Protein AF-A0A1G1TF49-F1 (afdb_monomer_lite)

pLDDT: mean 80.81, std 11.47, range [41.56, 94.12]

Structure (mmCIF, N/CA/C/O backbone):
dat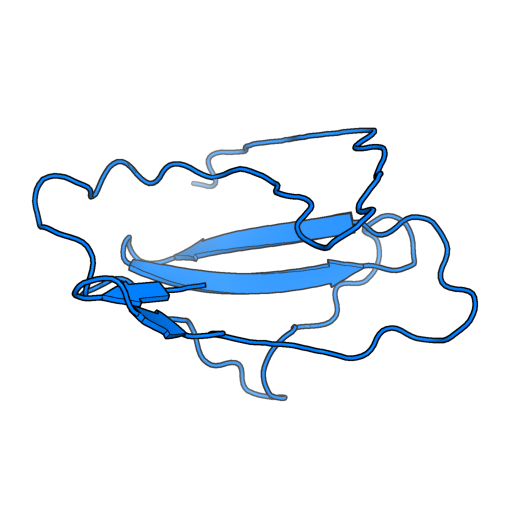a_AF-A0A1G1TF49-F1
#
_entry.id   AF-A0A1G1TF49-F1
#
loop_
_atom_site.group_PDB
_atom_site.id
_atom_site.type_symbol
_atom_site.label_atom_id
_atom_site.label_alt_id
_atom_site.label_comp_id
_atom_site.label_asym_id
_atom_site.label_entity_id
_atom_site.label_seq_id
_atom_site.pdbx_PDB_ins_code
_atom_site.Cartn_x
_atom_site.Cartn_y
_atom_site.Cartn_z
_atom_site.occupancy
_atom_site.B_iso_or_equiv
_atom_site.auth_seq_id
_atom_site.auth_comp_id
_atom_site.auth_asym_id
_atom_site.auth_atom_id
_atom_site.pdbx_PDB_model_num
ATOM 1 N N . MET A 1 1 ? -9.132 -1.138 0.135 1.00 66.38 1 MET A N 1
ATOM 2 C CA . MET A 1 1 ? -10.566 -1.500 0.119 1.00 66.38 1 MET A CA 1
ATOM 3 C C . MET A 1 1 ? -11.221 -1.039 1.412 1.00 66.38 1 MET A C 1
ATOM 5 O O . MET A 1 1 ? -10.603 -1.161 2.464 1.00 66.38 1 MET A O 1
ATOM 9 N N . ARG A 1 2 ? -12.440 -0.506 1.345 1.00 72.69 2 ARG A N 1
ATOM 10 C CA . ARG A 1 2 ? -13.310 -0.232 2.497 1.00 72.69 2 ARG A CA 1
ATOM 11 C C . ARG A 1 2 ? -14.456 -1.236 2.470 1.00 72.69 2 ARG A C 1
ATOM 13 O O . ARG A 1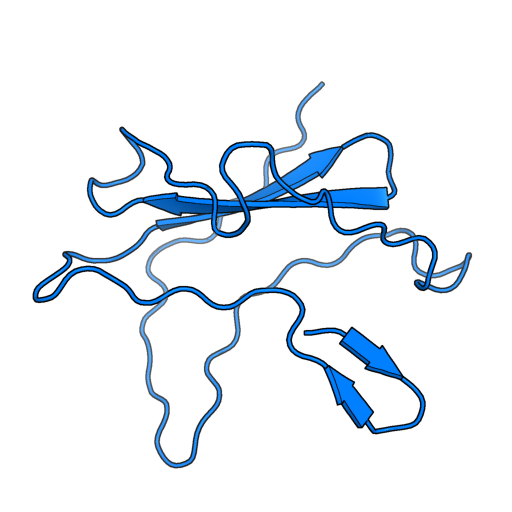 2 ? -15.042 -1.439 1.418 1.00 72.69 2 ARG A O 1
ATOM 20 N N . ARG A 1 3 ? -14.790 -1.845 3.610 1.00 70.69 3 ARG A N 1
ATOM 21 C CA . ARG A 1 3 ? -15.986 -2.689 3.753 1.00 70.69 3 ARG A CA 1
ATOM 22 C C . ARG A 1 3 ? -17.046 -1.945 4.557 1.00 70.69 3 ARG A C 1
ATOM 24 O O . ARG A 1 3 ? -16.770 -1.504 5.667 1.00 70.69 3 ARG A O 1
ATOM 31 N N . THR A 1 4 ? -18.253 -1.788 4.026 1.00 70.88 4 THR A N 1
ATOM 32 C CA . THR A 1 4 ? -19.388 -1.173 4.738 1.00 70.88 4 THR A CA 1
ATOM 33 C C . THR A 1 4 ? -20.652 -1.974 4.454 1.00 70.88 4 THR A C 1
ATOM 35 O O . THR A 1 4 ? -21.046 -2.113 3.305 1.00 70.88 4 THR A O 1
ATOM 38 N N . LYS A 1 5 ? -21.290 -2.532 5.494 1.00 72.69 5 LYS A N 1
ATOM 39 C CA . LYS A 1 5 ? -22.532 -3.331 5.373 1.00 72.69 5 LYS A CA 1
ATOM 40 C C . LYS A 1 5 ? -22.468 -4.438 4.296 1.00 72.69 5 LYS A C 1
ATOM 42 O O . LYS A 1 5 ? -23.441 -4.683 3.595 1.00 72.69 5 LYS A O 1
ATOM 47 N N . GLY A 1 6 ? -21.312 -5.092 4.160 1.00 72.00 6 GLY A N 1
ATOM 48 C CA . GLY A 1 6 ? -21.085 -6.150 3.166 1.00 72.00 6 GLY A CA 1
ATOM 49 C C . GLY A 1 6 ? -20.727 -5.660 1.757 1.00 72.00 6 GLY A C 1
ATOM 50 O O . GLY A 1 6 ? -20.436 -6.492 0.906 1.00 72.00 6 GLY A O 1
ATOM 51 N N . GLN A 1 7 ? -20.698 -4.347 1.512 1.00 71.75 7 GLN A N 1
ATOM 52 C CA . GLN A 1 7 ? -20.199 -3.763 0.265 1.00 71.75 7 GLN A CA 1
ATOM 53 C C . GLN A 1 7 ? -18.705 -3.455 0.369 1.00 71.75 7 GLN A C 1
ATOM 55 O O . GLN A 1 7 ? -18.237 -2.996 1.415 1.00 71.75 7 GLN A O 1
ATOM 60 N N . GLU A 1 8 ? -17.971 -3.726 -0.709 1.00 78.06 8 GLU A N 1
ATOM 61 C CA . GLU A 1 8 ? -16.552 -3.411 -0.861 1.00 78.06 8 GLU A CA 1
ATOM 62 C C . GLU A 1 8 ? -16.377 -2.215 -1.793 1.00 78.06 8 GLU A C 1
ATOM 64 O O . GLU A 1 8 ? -16.765 -2.276 -2.955 1.00 78.06 8 GLU A O 1
ATOM 69 N N . ASP A 1 9 ? -15.738 -1.159 -1.294 1.00 79.69 9 ASP A N 1
ATOM 70 C CA . ASP A 1 9 ? -15.352 -0.000 -2.091 1.00 79.69 9 ASP A CA 1
ATOM 71 C C . ASP A 1 9 ? -13.835 0.008 -2.307 1.00 79.69 9 ASP A C 1
ATOM 73 O O . ASP A 1 9 ? -13.036 -0.090 -1.360 1.00 79.69 9 ASP A O 1
ATOM 77 N N . VAL A 1 10 ? -13.415 0.168 -3.559 1.00 81.19 10 VAL A N 1
ATOM 78 C CA . VAL A 1 10 ? -12.016 0.442 -3.898 1.00 81.19 10 VAL A CA 1
ATOM 79 C C . VAL A 1 10 ? -11.716 1.896 -3.535 1.00 81.19 10 VAL A C 1
ATOM 81 O O . VAL A 1 10 ? -12.382 2.814 -3.997 1.00 81.19 10 VAL A O 1
ATOM 84 N N . LEU A 1 11 ? -10.726 2.100 -2.663 1.00 79.38 11 LEU A N 1
ATOM 85 C CA . LEU A 1 11 ? -10.339 3.437 -2.193 1.00 79.38 11 LEU A CA 1
ATOM 86 C C . LEU A 1 11 ? -9.427 4.152 -3.191 1.00 79.38 11 LEU A C 1
ATOM 88 O O . LEU A 1 11 ? -9.511 5.362 -3.360 1.00 79.38 11 LEU A O 1
ATOM 92 N N . VAL A 1 12 ? -8.528 3.391 -3.808 1.00 80.75 12 VAL A N 1
ATOM 93 C CA . VAL A 1 12 ? -7.561 3.858 -4.793 1.00 80.75 12 VAL A CA 1
ATOM 94 C C . VAL A 1 12 ? -7.137 2.671 -5.644 1.00 80.75 12 VAL A C 1
ATOM 96 O O . VAL A 1 12 ? -6.946 1.568 -5.127 1.00 80.75 12 VAL A O 1
ATOM 99 N N . GLU A 1 13 ? -6.979 2.917 -6.935 1.00 84.38 13 GLU A N 1
ATOM 100 C CA . GLU A 1 13 ? -6.447 1.972 -7.903 1.00 84.38 13 GLU A CA 1
ATOM 101 C C . GLU A 1 13 ? -5.550 2.740 -8.870 1.00 84.38 13 GLU A C 1
ATOM 103 O O . GLU A 1 13 ? -5.824 3.893 -9.206 1.00 84.38 13 GLU A O 1
ATOM 108 N N . THR A 1 14 ? -4.448 2.122 -9.285 1.00 84.31 14 THR A N 1
ATOM 109 C CA . THR A 1 14 ? -3.531 2.721 -10.250 1.00 84.31 14 THR A CA 1
ATOM 110 C C . THR A 1 14 ? -2.985 1.645 -11.170 1.00 84.31 14 THR A C 1
ATOM 112 O O . THR A 1 14 ? -2.683 0.533 -10.731 1.00 84.31 14 THR A O 1
ATOM 115 N N . ALA A 1 15 ? -2.878 1.976 -12.454 1.00 85.50 15 ALA A N 1
ATOM 116 C CA . ALA A 1 15 ? -2.241 1.109 -13.426 1.00 85.50 15 ALA A CA 1
ATOM 117 C C . ALA A 1 15 ? -0.725 1.171 -13.239 1.00 85.50 15 ALA A C 1
ATOM 119 O O . ALA A 1 15 ? -0.138 2.245 -13.099 1.00 85.50 15 ALA A O 1
ATOM 120 N N . LEU A 1 16 ? -0.087 0.009 -13.262 1.00 82.88 16 LEU A N 1
ATOM 121 C CA . LEU A 1 16 ? 1.361 -0.080 -13.183 1.00 82.88 16 LEU A CA 1
ATOM 122 C C . LEU A 1 16 ? 1.986 0.075 -14.572 1.00 82.88 16 LEU A C 1
ATOM 124 O O . LEU A 1 16 ? 1.381 -0.340 -15.566 1.00 82.88 16 LEU A O 1
ATOM 128 N N . PRO A 1 17 ? 3.215 0.608 -14.663 1.00 80.88 17 PRO A N 1
ATOM 129 C CA . PRO A 1 17 ? 3.974 0.572 -15.905 1.00 80.88 17 PRO A CA 1
ATOM 130 C C . PRO A 1 17 ? 4.155 -0.867 -16.410 1.00 80.88 17 PRO A C 1
ATOM 132 O O . PRO A 1 17 ? 4.395 -1.792 -15.625 1.00 80.88 17 PRO A O 1
ATOM 135 N N . ALA A 1 18 ? 4.076 -1.060 -17.727 1.00 78.56 18 ALA A N 1
ATOM 136 C CA . ALA A 1 18 ? 4.328 -2.361 -18.343 1.00 78.56 18 ALA A CA 1
ATOM 137 C C . ALA A 1 18 ? 5.756 -2.849 -18.032 1.00 78.56 18 ALA A C 1
ATOM 139 O O . ALA A 1 18 ? 6.692 -2.051 -18.006 1.00 78.56 18 ALA A O 1
ATOM 140 N N . ASN A 1 19 ? 5.922 -4.160 -17.827 1.00 80.00 19 ASN A N 1
ATOM 141 C CA . ASN A 1 19 ? 7.205 -4.798 -17.493 1.00 80.00 19 ASN A CA 1
ATOM 142 C C . ASN A 1 19 ? 7.869 -4.258 -16.211 1.00 80.00 19 ASN A C 1
ATOM 144 O O . ASN A 1 19 ? 9.096 -4.247 -16.107 1.00 80.00 19 ASN A O 1
ATOM 148 N N . SER A 1 20 ? 7.073 -3.798 -15.240 1.00 74.38 20 SER A N 1
ATOM 149 C CA . SER A 1 20 ? 7.608 -3.375 -13.945 1.00 74.38 20 SER A CA 1
ATOM 150 C C . SER A 1 20 ? 8.347 -4.535 -13.256 1.00 74.38 20 SER A C 1
ATOM 152 O O . SER A 1 20 ? 7.835 -5.657 -13.251 1.00 74.38 20 SER A O 1
ATOM 154 N N . PRO A 1 21 ? 9.527 -4.293 -12.654 1.00 80.12 21 PRO A N 1
ATOM 155 C CA . PRO A 1 21 ? 10.171 -5.267 -11.773 1.00 80.12 21 PRO A CA 1
ATOM 156 C C . PRO A 1 21 ? 9.307 -5.505 -10.516 1.00 80.12 21 PRO A C 1
ATOM 158 O O . PRO A 1 21 ? 8.301 -4.807 -10.335 1.00 80.12 21 PRO A O 1
ATOM 161 N N . PRO A 1 22 ? 9.681 -6.451 -9.627 1.00 86.38 22 PRO A N 1
ATOM 162 C CA . PRO A 1 22 ? 8.969 -6.665 -8.371 1.00 86.38 22 PRO A CA 1
ATOM 163 C C . PRO A 1 22 ? 8.691 -5.350 -7.639 1.00 86.38 22 PRO A C 1
ATOM 165 O O . PRO A 1 22 ? 9.572 -4.503 -7.459 1.00 86.38 22 PRO A O 1
ATOM 168 N N . LEU A 1 23 ? 7.429 -5.169 -7.266 1.00 91.25 23 LEU A N 1
ATOM 169 C CA . LEU A 1 23 ? 6.927 -3.926 -6.702 1.00 91.25 23 LEU A CA 1
ATOM 170 C C . LEU A 1 23 ? 7.190 -3.886 -5.206 1.00 91.25 23 LEU A C 1
ATOM 172 O O . LEU A 1 23 ? 6.992 -4.877 -4.505 1.00 91.25 23 LEU A O 1
ATOM 176 N N . ARG A 1 24 ? 7.506 -2.699 -4.691 1.00 93.56 24 ARG A N 1
ATOM 177 C CA . ARG A 1 24 ? 7.339 -2.414 -3.264 1.00 93.56 24 ARG A CA 1
ATOM 178 C C . ARG A 1 24 ? 6.072 -1.607 -3.049 1.00 93.56 24 ARG A C 1
ATOM 180 O O . ARG A 1 24 ? 5.839 -0.616 -3.737 1.00 93.56 24 ARG A O 1
ATOM 187 N N . LEU A 1 25 ? 5.285 -2.008 -2.061 1.00 93.25 25 LEU A N 1
ATOM 188 C CA . LEU A 1 25 ? 4.099 -1.289 -1.604 1.00 93.25 25 LEU A CA 1
ATOM 189 C C . LEU A 1 25 ? 4.409 -0.609 -0.270 1.00 93.25 25 LEU A C 1
ATOM 191 O O . LEU A 1 25 ? 5.145 -1.156 0.552 1.00 93.25 25 LEU A O 1
ATOM 195 N N . ARG A 1 26 ? 3.851 0.582 -0.038 1.00 92.44 26 ARG A N 1
ATOM 196 C CA . ARG A 1 26 ? 3.992 1.303 1.231 1.00 92.44 26 ARG A CA 1
ATOM 197 C C . ARG A 1 26 ? 2.685 1.953 1.646 1.00 92.44 26 ARG A C 1
ATOM 199 O O . ARG A 1 26 ? 2.057 2.674 0.874 1.00 92.44 26 ARG A O 1
ATOM 206 N N . LEU A 1 27 ? 2.357 1.756 2.916 1.00 90.19 27 LEU A N 1
ATOM 207 C CA . LEU A 1 27 ? 1.331 2.481 3.646 1.00 90.19 27 LEU A CA 1
ATOM 208 C C . LEU A 1 27 ? 2.012 3.338 4.714 1.00 90.19 27 LEU A C 1
ATOM 210 O O . LEU A 1 27 ? 2.837 2.840 5.475 1.00 90.19 27 LEU A O 1
ATOM 214 N N . GLN A 1 28 ? 1.647 4.614 4.791 1.00 89.19 28 GLN A N 1
ATOM 215 C CA . GLN A 1 28 ? 1.993 5.475 5.918 1.00 89.19 28 GLN A CA 1
ATOM 216 C C . GLN A 1 28 ? 0.720 5.864 6.661 1.00 89.19 28 GLN A C 1
ATOM 218 O O . GLN A 1 28 ? -0.179 6.455 6.064 1.00 89.19 28 GLN A O 1
ATOM 223 N N . ALA A 1 29 ? 0.666 5.562 7.957 1.00 84.94 29 ALA A N 1
ATOM 224 C CA . ALA A 1 29 ? -0.347 6.094 8.857 1.00 84.94 29 ALA A CA 1
ATOM 225 C C . ALA A 1 29 ? 0.170 7.402 9.468 1.00 84.94 29 ALA A C 1
ATOM 227 O O . ALA A 1 29 ? 1.240 7.438 10.071 1.00 84.94 29 ALA A O 1
ATOM 228 N N . ARG A 1 30 ? -0.582 8.485 9.292 1.00 81.25 30 ARG A N 1
ATOM 229 C CA . ARG A 1 30 ? -0.303 9.820 9.825 1.00 81.25 30 ARG A CA 1
ATOM 230 C C . ARG A 1 30 ? -1.475 10.246 10.694 1.00 81.25 30 ARG A C 1
ATOM 232 O O . ARG A 1 30 ? -2.615 9.903 10.396 1.00 81.25 30 ARG A O 1
ATOM 239 N N . GLN A 1 31 ? -1.208 10.997 11.761 1.00 78.62 31 GLN A N 1
ATOM 240 C CA . GLN A 1 31 ? -2.259 11.584 12.609 1.00 78.62 31 GLN A CA 1
ATOM 241 C C . GLN A 1 31 ? -3.353 10.569 13.011 1.00 78.62 31 GLN A C 1
ATOM 243 O O . GLN A 1 31 ? -4.539 10.884 13.012 1.00 78.62 31 GLN A O 1
ATOM 248 N N . ASN A 1 32 ? -2.946 9.328 13.300 1.00 73.94 32 ASN A N 1
ATOM 249 C CA . ASN A 1 32 ? -3.759 8.165 13.685 1.00 73.94 32 ASN A CA 1
ATOM 250 C C . ASN A 1 32 ? -4.802 7.657 12.673 1.00 73.94 32 ASN A C 1
ATOM 252 O O . ASN A 1 32 ? -5.109 6.469 12.705 1.00 73.94 32 ASN A O 1
ATOM 256 N N . THR A 1 33 ? -5.351 8.497 11.798 1.00 77.31 33 THR A N 1
ATOM 257 C CA . THR A 1 33 ? -6.418 8.102 10.861 1.00 77.31 33 THR A CA 1
ATOM 258 C C . THR A 1 33 ? -6.118 8.439 9.408 1.00 77.31 33 THR A C 1
ATOM 260 O O . THR A 1 33 ? -6.881 8.035 8.546 1.00 77.31 33 THR A O 1
ATOM 263 N N . HIS A 1 34 ? -5.025 9.131 9.093 1.00 81.69 34 HIS A N 1
ATOM 264 C CA . HIS A 1 34 ? -4.733 9.555 7.726 1.00 81.69 34 HIS A CA 1
ATOM 265 C C . HIS A 1 34 ? -3.770 8.583 7.051 1.00 81.69 34 HIS A C 1
ATOM 267 O O . HIS A 1 34 ? -2.599 8.488 7.420 1.00 81.69 34 HIS A O 1
ATOM 273 N N . PHE A 1 35 ? -4.246 7.873 6.034 1.00 84.56 35 PHE A N 1
ATOM 274 C CA . PHE A 1 35 ? -3.467 6.854 5.338 1.00 84.56 35 PHE A CA 1
ATOM 275 C C . PHE A 1 35 ? -3.008 7.328 3.962 1.00 84.56 35 PHE A C 1
ATOM 277 O O . PHE A 1 35 ? -3.822 7.745 3.140 1.00 84.56 35 PHE A O 1
ATOM 284 N N . ALA A 1 36 ? -1.707 7.218 3.695 1.00 87.38 36 ALA A N 1
ATOM 285 C CA . ALA A 1 36 ? -1.120 7.475 2.383 1.00 87.38 36 ALA A CA 1
ATOM 286 C C . ALA A 1 36 ? -0.570 6.177 1.778 1.00 87.38 36 ALA A C 1
ATOM 288 O O . ALA A 1 36 ? 0.223 5.480 2.416 1.00 87.38 36 ALA A O 1
ATOM 289 N N . PHE A 1 37 ? -0.974 5.881 0.541 1.00 88.94 37 PHE A N 1
ATOM 290 C CA . PHE A 1 37 ? -0.555 4.699 -0.212 1.00 88.94 37 PHE A CA 1
ATOM 291 C C . PHE A 1 37 ? 0.404 5.096 -1.334 1.00 88.94 37 PHE A C 1
ATOM 293 O O . PHE A 1 37 ? 0.142 6.036 -2.090 1.00 88.94 37 PHE A O 1
ATOM 300 N N . ALA A 1 38 ? 1.511 4.373 -1.451 1.00 90.94 38 ALA A N 1
ATOM 301 C CA . ALA A 1 38 ? 2.503 4.570 -2.496 1.00 90.94 38 ALA A CA 1
ATOM 302 C C . ALA A 1 38 ? 3.073 3.229 -2.960 1.00 90.94 38 ALA A C 1
ATOM 304 O O . ALA A 1 38 ? 3.058 2.242 -2.220 1.00 90.94 38 ALA A O 1
ATOM 305 N N . TYR A 1 39 ? 3.631 3.221 -4.163 1.00 91.88 39 TYR A N 1
ATOM 306 C CA . TYR A 1 39 ? 4.358 2.083 -4.705 1.00 91.88 39 TYR A CA 1
ATOM 307 C C . TYR A 1 39 ? 5.723 2.513 -5.237 1.00 91.88 39 TYR A C 1
ATOM 309 O O . TYR A 1 39 ? 5.975 3.695 -5.474 1.00 91.88 39 TYR A O 1
ATOM 317 N N . SER A 1 40 ? 6.611 1.546 -5.410 1.00 92.44 40 SER A N 1
ATOM 318 C CA . SER A 1 40 ? 7.920 1.737 -6.013 1.00 92.44 40 SER A CA 1
ATOM 319 C C . SER A 1 40 ? 8.213 0.602 -6.985 1.00 92.44 40 SER A C 1
ATOM 321 O O . SER A 1 40 ? 8.031 -0.572 -6.658 1.00 92.44 40 SER A O 1
ATOM 323 N N . THR A 1 41 ? 8.693 0.975 -8.16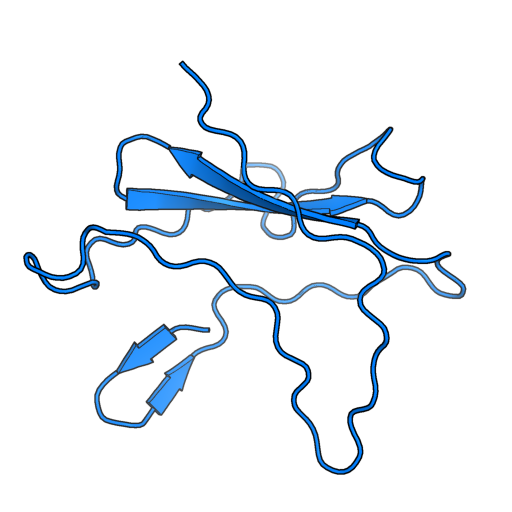7 1.00 92.88 41 THR A N 1
ATOM 324 C CA . THR A 1 41 ? 9.145 0.072 -9.235 1.00 92.88 41 THR A CA 1
ATOM 325 C C . THR A 1 41 ? 10.672 0.019 -9.326 1.00 92.88 41 THR A C 1
ATOM 327 O O . THR A 1 41 ? 11.215 -0.474 -10.305 1.00 92.88 41 THR A O 1
ATOM 330 N N . ASP A 1 42 ? 11.397 0.577 -8.357 1.00 91.81 42 ASP A N 1
ATOM 331 C CA . ASP A 1 42 ? 12.862 0.673 -8.384 1.00 91.81 42 ASP A CA 1
ATOM 332 C C . ASP A 1 42 ? 13.500 0.228 -7.062 1.00 91.81 42 ASP A C 1
ATOM 334 O O . ASP A 1 42 ? 14.571 0.705 -6.669 1.00 91.81 42 ASP A O 1
ATOM 338 N N . ASN A 1 43 ? 12.851 -0.742 -6.409 1.00 90.56 43 ASN A N 1
ATOM 339 C CA . ASN A 1 43 ? 13.252 -1.322 -5.129 1.00 90.56 43 ASN A CA 1
ATOM 340 C C . ASN A 1 43 ? 13.280 -0.296 -3.976 1.00 90.56 43 ASN A C 1
ATOM 342 O O . ASN A 1 43 ? 14.143 -0.348 -3.104 1.00 90.56 43 ASN A O 1
ATOM 346 N N . GLY A 1 44 ? 12.322 0.632 -3.957 1.00 92.00 44 GLY A N 1
ATOM 347 C CA . GLY A 1 44 ? 12.098 1.577 -2.860 1.00 92.00 44 GLY A CA 1
ATOM 348 C C . GLY A 1 44 ? 12.927 2.858 -2.929 1.00 92.00 44 GLY A C 1
ATOM 349 O O . GLY A 1 44 ? 12.936 3.602 -1.945 1.00 92.00 44 GLY A O 1
ATOM 350 N N . ARG A 1 45 ? 13.614 3.127 -4.049 1.00 93.19 45 ARG A N 1
ATOM 351 C CA . ARG A 1 45 ? 14.419 4.348 -4.227 1.00 93.19 45 ARG A CA 1
ATOM 352 C C . ARG A 1 45 ? 13.528 5.551 -4.520 1.00 93.19 45 ARG A C 1
ATOM 354 O O . ARG A 1 45 ? 13.702 6.600 -3.906 1.00 93.19 45 ARG A O 1
ATOM 361 N N . THR A 1 46 ? 12.545 5.383 -5.398 1.00 92.38 46 THR A N 1
ATOM 362 C CA . THR A 1 46 ? 11.503 6.369 -5.687 1.00 92.38 46 THR A CA 1
ATOM 363 C C . THR A 1 46 ? 10.131 5.801 -5.356 1.00 92.38 46 THR A C 1
ATOM 365 O O . THR A 1 46 ? 9.881 4.604 -5.488 1.00 92.38 46 THR A O 1
ATOM 368 N N . TRP A 1 47 ? 9.241 6.669 -4.872 1.00 91.25 47 TRP A N 1
ATOM 369 C CA . TRP A 1 47 ? 7.899 6.291 -4.440 1.00 91.25 47 TRP A CA 1
ATOM 370 C C . TRP A 1 47 ? 6.863 7.121 -5.185 1.00 91.25 47 TRP A C 1
ATOM 372 O O . TRP A 1 47 ? 6.773 8.330 -4.977 1.00 91.25 47 TRP A O 1
ATOM 382 N N . ALA A 1 48 ? 6.068 6.458 -6.018 1.00 89.56 48 ALA A N 1
ATOM 383 C CA . ALA A 1 48 ? 4.938 7.056 -6.704 1.00 89.56 48 ALA A CA 1
ATOM 384 C C . ALA A 1 48 ? 3.689 6.987 -5.804 1.00 89.56 48 ALA A C 1
ATOM 386 O O . ALA A 1 48 ? 3.346 5.902 -5.317 1.00 89.56 48 ALA A O 1
ATOM 387 N N . PRO A 1 49 ? 2.998 8.113 -5.545 1.00 88.00 49 PRO A N 1
ATOM 388 C CA . PRO A 1 49 ? 1.737 8.091 -4.813 1.00 88.00 49 PRO A CA 1
ATOM 389 C C . PRO A 1 49 ? 0.663 7.370 -5.639 1.00 88.00 49 PRO A C 1
ATOM 391 O O . PRO A 1 49 ? 0.583 7.541 -6.853 1.00 88.00 49 PRO A O 1
ATOM 394 N N . MET A 1 50 ? -0.178 6.562 -4.988 1.00 82.62 50 MET A N 1
ATOM 395 C CA . MET A 1 50 ? -1.264 5.852 -5.682 1.00 82.62 50 MET A CA 1
ATOM 396 C C . MET A 1 50 ? -2.472 6.752 -5.966 1.00 82.62 50 MET A C 1
ATOM 398 O O . MET A 1 50 ? -3.271 6.424 -6.835 1.00 82.62 50 MET A O 1
ATOM 402 N N . ALA A 1 51 ? -2.601 7.890 -5.280 1.00 66.94 51 ALA A N 1
ATOM 403 C CA . ALA A 1 51 ? -3.684 8.839 -5.498 1.00 66.94 51 ALA A CA 1
ATOM 404 C C . ALA A 1 51 ? -3.136 10.264 -5.639 1.00 66.94 51 ALA A C 1
ATOM 406 O O . ALA A 1 51 ? -2.385 10.664 -4.761 1.00 66.94 51 ALA A O 1
ATOM 407 N N . GLY A 1 52 ? -3.542 10.976 -6.707 1.00 52.38 52 GLY A N 1
ATOM 408 C CA . GLY A 1 52 ? -3.456 12.432 -6.957 1.00 52.38 52 GLY A CA 1
ATOM 409 C C . GLY A 1 52 ? -2.101 13.134 -6.753 1.00 52.38 52 GLY A C 1
ATOM 410 O O . GLY A 1 52 ? -1.409 12.895 -5.777 1.00 52.38 52 GLY A O 1
ATOM 411 N N . ALA A 1 53 ? -1.743 14.095 -7.612 1.00 41.56 53 ALA A N 1
ATOM 412 C CA . ALA A 1 53 ? -0.529 14.914 -7.439 1.00 41.56 53 ALA A CA 1
ATOM 413 C C . ALA A 1 53 ? -0.456 15.650 -6.075 1.00 41.56 53 ALA A C 1
ATOM 415 O O . ALA A 1 53 ? 0.642 15.941 -5.611 1.00 41.56 53 ALA A O 1
ATOM 416 N N . ASP A 1 54 ? -1.606 15.834 -5.407 1.00 50.59 54 ASP A N 1
ATOM 417 C CA . ASP A 1 54 ? -1.744 16.409 -4.059 1.00 50.59 54 ASP A CA 1
ATOM 418 C C . ASP A 1 54 ? -2.307 15.422 -3.002 1.00 50.59 54 ASP A C 1
ATOM 420 O O . ASP A 1 54 ? -2.570 15.816 -1.871 1.00 50.59 54 ASP A O 1
ATOM 424 N N . GLY A 1 55 ? -2.485 14.139 -3.358 1.00 49.62 55 GLY A N 1
ATOM 425 C CA . GLY A 1 55 ? -2.755 12.999 -2.466 1.00 49.62 55 GLY A CA 1
ATOM 426 C C . GLY A 1 55 ? -3.971 13.050 -1.524 1.00 49.62 55 GLY A C 1
ATOM 427 O O . GLY A 1 55 ? -3.861 13.621 -0.443 1.00 49.62 55 GLY A O 1
ATOM 428 N N . PRO A 1 56 ? -5.092 12.338 -1.780 1.00 57.09 56 PRO A N 1
ATOM 429 C CA . PRO A 1 56 ? -6.074 12.074 -0.734 1.00 57.09 56 PRO A CA 1
ATOM 430 C C . PRO A 1 56 ? -5.457 11.132 0.306 1.00 57.09 56 PRO A C 1
ATOM 432 O O . PRO A 1 56 ? -5.349 9.921 0.106 1.00 57.09 56 PRO A O 1
ATOM 435 N N . THR A 1 57 ? -5.061 11.684 1.450 1.00 64.19 57 THR A N 1
ATOM 436 C CA . THR A 1 57 ? -5.012 10.911 2.688 1.00 64.19 57 THR A CA 1
ATOM 437 C C . THR A 1 57 ? -6.380 10.277 2.884 1.00 64.19 57 THR A C 1
ATOM 439 O O . THR A 1 57 ? -7.377 10.983 3.028 1.00 64.19 57 THR A O 1
ATOM 442 N N . VAL A 1 58 ? -6.442 8.948 2.856 1.00 76.88 58 VAL A N 1
ATOM 443 C CA . VAL A 1 58 ? -7.673 8.239 3.199 1.00 76.88 58 VAL A CA 1
ATOM 444 C C . VAL A 1 58 ? -7.906 8.476 4.682 1.00 76.88 58 VAL A C 1
ATOM 446 O O . VAL A 1 58 ? -7.086 8.060 5.500 1.00 76.88 58 VAL A O 1
ATOM 449 N N . ASP A 1 59 ? -9.009 9.141 5.016 1.00 76.81 59 ASP A N 1
ATOM 450 C CA . ASP A 1 59 ? -9.432 9.298 6.401 1.00 76.81 59 ASP A CA 1
ATOM 451 C C . ASP A 1 59 ? -10.098 8.008 6.892 1.00 76.81 59 ASP A C 1
ATOM 453 O O . ASP A 1 59 ? -11.163 7.596 6.430 1.00 76.81 59 ASP A O 1
ATOM 457 N N . GLY A 1 60 ? -9.437 7.368 7.845 1.00 73.38 60 GLY A N 1
ATOM 458 C CA . GLY A 1 60 ? -9.864 6.189 8.575 1.00 73.38 60 GLY A CA 1
ATOM 459 C C . GLY A 1 60 ? -10.916 6.449 9.647 1.00 73.38 60 GLY A C 1
ATOM 460 O O . GLY A 1 60 ? -11.202 5.527 10.403 1.00 73.38 60 GLY A O 1
ATOM 461 N N . ALA A 1 61 ? -11.505 7.646 9.751 1.00 74.25 61 ALA A N 1
ATOM 462 C CA . ALA A 1 61 ? -12.559 7.956 10.725 1.00 74.25 61 ALA A CA 1
ATOM 463 C C . ALA A 1 61 ? -13.794 7.034 10.639 1.00 74.25 61 ALA A C 1
ATOM 465 O O . ALA A 1 61 ? -14.559 6.939 11.597 1.00 74.25 61 ALA A O 1
ATOM 466 N N . TYR A 1 62 ? -13.981 6.325 9.518 1.00 72.88 62 TYR A N 1
ATOM 467 C CA . TYR A 1 62 ? -15.010 5.290 9.370 1.00 72.88 62 TYR A CA 1
ATOM 468 C C . TYR A 1 62 ? -14.709 4.000 10.153 1.00 72.88 62 TYR A C 1
ATOM 470 O O . TYR A 1 62 ? -15.594 3.154 10.296 1.00 72.88 62 TYR A O 1
ATOM 478 N N . LEU A 1 63 ? -13.475 3.809 10.624 1.00 73.75 63 LEU A N 1
ATOM 479 C CA . LEU A 1 63 ? -13.108 2.664 11.449 1.00 73.75 63 LEU A CA 1
ATOM 480 C C . LEU A 1 63 ? -13.714 2.827 12.854 1.00 73.75 63 LEU A C 1
ATOM 482 O O . LEU A 1 63 ? -13.663 3.923 13.423 1.00 73.75 63 LEU A O 1
ATOM 486 N N . PRO A 1 64 ? -14.288 1.762 13.445 1.00 68.94 64 PRO A N 1
ATOM 487 C CA . PRO A 1 64 ? -14.886 1.846 14.769 1.00 68.94 64 PRO A CA 1
ATOM 488 C C . PRO A 1 64 ? -13.894 2.340 15.838 1.00 68.94 64 PRO A C 1
ATOM 490 O O . PRO A 1 64 ? -12.704 2.026 15.769 1.00 68.94 64 PRO A O 1
ATOM 493 N N . PRO A 1 65 ? -14.357 3.045 16.889 1.00 65.81 65 PRO A N 1
ATOM 494 C CA . PRO A 1 65 ? -13.486 3.600 17.931 1.00 65.81 65 PRO A CA 1
ATOM 495 C C . PRO A 1 65 ? -12.589 2.567 18.632 1.00 65.81 65 PRO A C 1
ATOM 497 O O . PRO A 1 65 ? -11.490 2.906 19.065 1.00 65.81 65 PRO A O 1
ATOM 500 N N . TRP A 1 66 ? -13.056 1.320 18.738 1.00 66.88 66 TRP A N 1
ATOM 501 C CA . TRP A 1 66 ? -12.348 0.197 19.361 1.00 66.88 66 TRP A CA 1
ATOM 502 C C . TRP A 1 66 ? -11.361 -0.520 18.424 1.00 66.88 66 TRP A C 1
ATOM 504 O O . TRP A 1 66 ? -10.625 -1.386 18.885 1.00 66.88 66 TRP A O 1
ATOM 514 N N . ASP A 1 67 ? -11.309 -0.150 17.139 1.00 62.22 67 ASP A N 1
ATOM 515 C CA . ASP A 1 67 ? -10.440 -0.754 16.114 1.00 62.22 67 ASP A CA 1
ATOM 516 C C . ASP A 1 67 ? -9.304 0.191 15.670 1.00 62.22 67 ASP A C 1
ATOM 518 O O . ASP A 1 67 ? -8.764 0.105 14.571 1.00 62.22 67 ASP A O 1
ATOM 522 N N . ARG A 1 68 ? -8.911 1.129 16.545 1.00 63.22 68 ARG A N 1
ATOM 523 C CA . ARG A 1 68 ? -7.793 2.062 16.292 1.00 63.22 68 ARG A CA 1
ATOM 524 C C . ARG A 1 68 ? -6.406 1.412 16.399 1.00 63.22 68 ARG A C 1
ATOM 526 O O . ARG A 1 68 ? -5.405 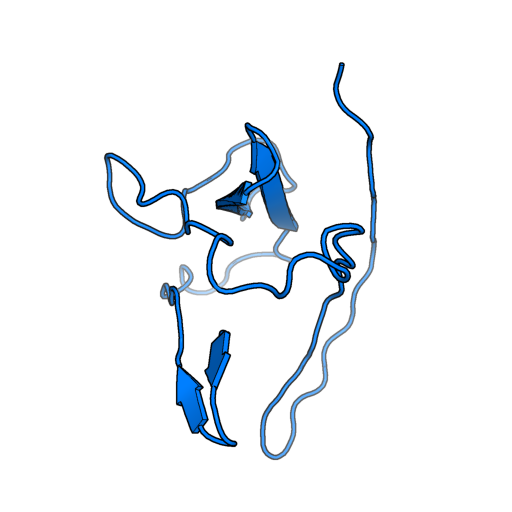2.064 16.116 1.00 63.22 68 ARG A O 1
ATOM 533 N N . GLY A 1 69 ? -6.330 0.137 16.785 1.00 69.69 69 GLY A N 1
ATOM 534 C CA . GLY A 1 69 ? -5.130 -0.688 16.637 1.00 69.69 69 GLY A CA 1
ATOM 535 C C . GLY A 1 69 ? -5.009 -1.176 15.196 1.00 69.69 69 GLY A C 1
ATOM 536 O O . GLY A 1 69 ? -5.356 -2.319 14.908 1.00 69.69 69 GLY A O 1
ATOM 537 N N . ILE A 1 70 ? -4.567 -0.293 14.296 1.00 71.88 70 ILE A N 1
ATOM 538 C CA . ILE A 1 70 ? -4.515 -0.547 12.850 1.00 71.88 70 ILE A CA 1
ATOM 539 C C . ILE A 1 70 ? -3.728 -1.830 12.565 1.00 71.88 70 ILE A C 1
ATOM 541 O O . ILE A 1 70 ? -2.546 -1.940 12.890 1.00 71.88 70 ILE A O 1
ATOM 545 N N . ARG A 1 71 ? -4.384 -2.790 11.909 1.00 80.12 71 ARG A N 1
ATOM 546 C CA . ARG A 1 71 ? -3.742 -3.985 11.357 1.00 80.12 71 ARG A CA 1
ATOM 547 C C . ARG A 1 71 ? -3.473 -3.750 9.884 1.00 80.12 71 ARG A C 1
ATOM 549 O O . ARG A 1 71 ? -4.358 -3.325 9.146 1.00 80.12 71 ARG A O 1
ATOM 556 N N . VAL A 1 72 ? -2.255 -4.050 9.463 1.00 84.31 72 VAL A N 1
ATOM 557 C CA . VAL A 1 72 ? -1.833 -3.923 8.070 1.00 84.31 72 VAL A CA 1
ATOM 558 C C . VAL A 1 72 ? -1.460 -5.307 7.569 1.00 84.31 72 VAL A C 1
ATOM 560 O O . VAL A 1 72 ? -0.794 -6.064 8.269 1.00 84.31 72 VAL A O 1
ATOM 563 N N . GLY A 1 73 ? -1.908 -5.632 6.364 1.00 88.31 73 GLY A N 1
ATOM 564 C CA . GLY A 1 73 ? -1.596 -6.886 5.698 1.00 88.31 73 GLY A CA 1
ATOM 565 C C . GLY A 1 73 ? -1.669 -6.723 4.188 1.00 88.31 73 GLY A C 1
ATOM 566 O O . GLY A 1 73 ? -2.217 -5.742 3.681 1.00 88.31 73 GLY A O 1
ATOM 567 N N . VAL A 1 74 ? -1.103 -7.696 3.487 1.00 90.19 74 VAL A N 1
ATOM 568 C CA . VAL A 1 74 ? -1.149 -7.806 2.029 1.00 90.19 74 VAL A CA 1
ATOM 569 C C . VAL A 1 74 ? -2.101 -8.930 1.634 1.00 90.19 74 VAL A C 1
ATOM 571 O O . VAL A 1 74 ? -2.206 -9.939 2.329 1.00 90.19 74 VAL A O 1
ATOM 574 N N . LEU A 1 75 ? -2.832 -8.735 0.538 1.00 90.12 75 LEU A N 1
ATOM 575 C CA . LEU A 1 75 ? -3.832 -9.676 0.044 1.00 90.12 75 LEU A CA 1
ATOM 576 C C . LEU A 1 75 ? -3.691 -9.816 -1.471 1.00 90.12 75 LEU A C 1
ATOM 578 O O . LEU A 1 75 ? -3.566 -8.816 -2.174 1.00 90.12 75 LEU A O 1
ATOM 582 N N . ALA A 1 76 ? -3.772 -11.052 -1.957 1.00 90.62 76 ALA A N 1
ATOM 583 C CA . ALA A 1 76 ? -4.001 -11.366 -3.361 1.00 90.62 76 ALA A CA 1
ATOM 584 C C . ALA A 1 76 ? -5.453 -11.806 -3.524 1.00 90.62 76 ALA A C 1
ATOM 586 O O . ALA A 1 76 ? -5.916 -12.691 -2.804 1.00 90.62 76 ALA A O 1
ATOM 587 N N . GLN A 1 77 ? -6.183 -11.183 -4.443 1.00 87.75 77 GLN A N 1
ATOM 588 C CA . GLN A 1 77 ? -7.596 -11.476 -4.656 1.00 87.75 77 GLN A CA 1
ATOM 589 C C . GLN A 1 77 ? -7.895 -11.528 -6.151 1.00 87.75 77 GLN A C 1
ATOM 591 O O . GLN A 1 77 ? -7.490 -10.652 -6.908 1.00 87.75 77 GLN A O 1
ATOM 596 N N . GLY A 1 78 ? -8.607 -12.571 -6.570 1.00 87.69 78 GLY A N 1
ATOM 597 C CA . GLY A 1 78 ? -9.002 -12.803 -7.956 1.00 87.69 78 GLY A CA 1
ATOM 598 C C . GLY A 1 78 ? -9.223 -14.295 -8.226 1.00 87.69 78 GLY A C 1
ATOM 599 O O . GLY A 1 78 ? -8.789 -15.118 -7.420 1.00 87.69 78 GLY A O 1
ATOM 600 N N . PRO A 1 79 ? -9.873 -14.670 -9.344 1.00 88.50 79 PRO A N 1
ATOM 601 C CA . PRO A 1 79 ? -10.265 -16.058 -9.624 1.00 88.50 79 PRO A CA 1
ATOM 602 C C . PRO A 1 79 ? -9.116 -17.080 -9.616 1.00 88.50 79 PRO A C 1
ATOM 604 O O . PRO A 1 79 ? -9.344 -18.250 -9.332 1.00 88.50 79 PRO A O 1
ATOM 607 N N . ALA A 1 80 ? -7.894 -16.640 -9.921 1.00 90.94 80 ALA A N 1
ATOM 608 C CA . ALA A 1 80 ? -6.685 -17.464 -9.935 1.00 90.94 80 ALA A CA 1
ATOM 609 C C . ALA A 1 80 ? -5.468 -16.680 -9.405 1.00 90.94 80 ALA A C 1
ATOM 611 O O . ALA A 1 80 ? -4.362 -16.805 -9.927 1.00 90.94 80 ALA A O 1
ATOM 612 N N . ALA A 1 81 ? -5.683 -15.798 -8.423 1.00 89.88 81 ALA A N 1
ATOM 613 C CA . ALA A 1 81 ? -4.626 -14.930 -7.916 1.00 89.88 81 ALA A CA 1
ATOM 614 C C . ALA A 1 81 ? -3.576 -15.738 -7.137 1.00 89.88 81 ALA A C 1
ATOM 616 O O . ALA A 1 81 ? -3.867 -16.293 -6.078 1.00 89.88 81 ALA A O 1
ATOM 617 N N . VAL A 1 82 ? -2.350 -15.760 -7.655 1.00 90.50 82 VAL A N 1
ATOM 618 C CA . VAL A 1 82 ? -1.154 -16.267 -6.976 1.00 90.50 82 VAL A CA 1
ATOM 619 C C . VAL A 1 82 ? -0.126 -15.146 -7.000 1.00 90.50 82 VAL A C 1
ATOM 621 O O . VAL A 1 82 ? 0.081 -14.520 -8.039 1.00 90.50 82 VAL A O 1
ATOM 624 N N . VAL A 1 83 ? 0.478 -14.861 -5.853 1.00 90.50 83 VAL A N 1
ATOM 625 C CA . VAL A 1 83 ? 1.514 -13.837 -5.722 1.00 90.50 83 VAL A CA 1
ATOM 626 C C . VAL A 1 83 ? 2.515 -14.276 -4.664 1.00 90.50 83 VAL A C 1
ATOM 628 O O . VAL A 1 83 ? 2.124 -14.859 -3.650 1.00 90.50 83 VAL A O 1
ATOM 631 N N . ASP A 1 84 ? 3.777 -13.941 -4.891 1.00 92.88 84 ASP A N 1
ATOM 632 C CA . ASP A 1 84 ? 4.837 -14.085 -3.905 1.00 92.88 84 ASP A CA 1
ATOM 633 C C . ASP A 1 84 ? 5.085 -12.729 -3.236 1.00 92.88 84 ASP A C 1
ATOM 635 O O . ASP A 1 84 ? 5.247 -11.702 -3.901 1.00 92.88 84 ASP A O 1
ATOM 639 N N . PHE A 1 85 ? 5.073 -12.721 -1.903 1.00 93.12 85 PHE A N 1
ATOM 640 C CA . PHE A 1 85 ? 5.453 -11.562 -1.101 1.00 93.12 85 PHE A CA 1
ATOM 641 C C . PHE A 1 85 ? 6.806 -11.841 -0.450 1.00 93.12 85 PHE A C 1
ATOM 643 O O . PHE A 1 85 ? 6.875 -12.540 0.559 1.00 93.12 85 PHE A O 1
ATOM 650 N N . ASP A 1 86 ? 7.868 -11.278 -1.023 1.00 93.06 86 ASP A N 1
ATOM 651 C CA . ASP A 1 86 ? 9.242 -11.539 -0.576 1.00 93.06 86 ASP A CA 1
ATOM 652 C C . ASP A 1 86 ? 9.553 -10.938 0.805 1.00 93.06 86 ASP A C 1
ATOM 654 O O . ASP A 1 86 ? 10.344 -11.486 1.572 1.00 93.06 86 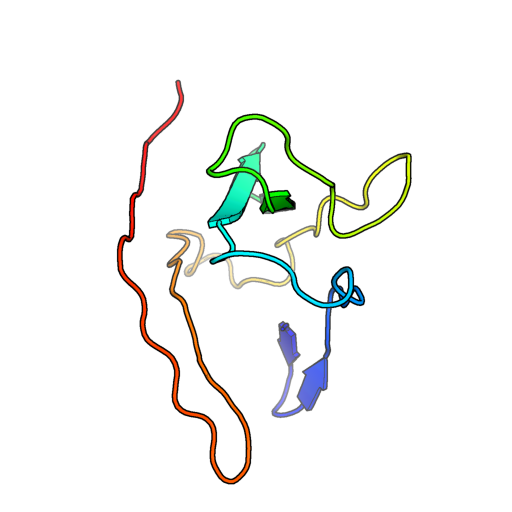ASP A O 1
ATOM 658 N N . GLU A 1 87 ? 8.952 -9.789 1.130 1.00 92.56 87 GLU A N 1
ATOM 659 C CA . GLU A 1 87 ? 9.264 -9.025 2.338 1.00 92.56 87 GLU A CA 1
ATOM 660 C C . GLU A 1 87 ? 8.035 -8.269 2.866 1.00 92.56 87 GLU A C 1
ATOM 662 O O . GLU A 1 87 ? 7.293 -7.636 2.113 1.00 92.56 87 GLU A O 1
ATOM 667 N N . PHE A 1 88 ? 7.866 -8.270 4.192 1.00 94.12 88 PHE A N 1
ATOM 668 C CA . PHE A 1 88 ? 6.932 -7.398 4.901 1.00 94.12 88 PHE A CA 1
ATOM 669 C C . PHE A 1 88 ? 7.639 -6.739 6.085 1.00 94.12 88 PHE A 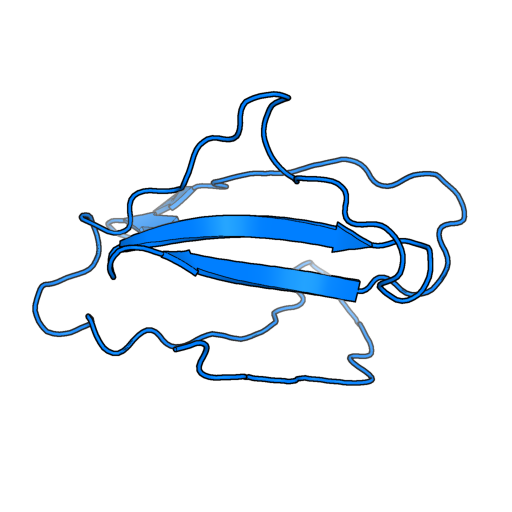C 1
ATOM 671 O O . PHE A 1 88 ? 8.162 -7.420 6.967 1.00 94.12 88 PHE A O 1
ATOM 678 N N . THR A 1 89 ? 7.638 -5.406 6.120 1.00 93.75 89 THR A N 1
ATOM 679 C CA . THR A 1 89 ? 8.233 -4.620 7.208 1.00 93.75 89 THR A CA 1
ATOM 680 C C . THR A 1 89 ? 7.209 -3.659 7.791 1.00 93.75 89 THR A C 1
ATOM 682 O O . THR A 1 89 ? 6.439 -3.025 7.071 1.00 93.75 89 THR A O 1
ATOM 685 N N . LEU A 1 90 ? 7.216 -3.542 9.117 1.00 91.12 90 LEU A N 1
ATOM 686 C CA . LEU A 1 90 ? 6.417 -2.572 9.853 1.00 91.12 90 LEU A CA 1
ATOM 687 C C . LEU A 1 90 ? 7.346 -1.795 10.778 1.00 91.12 90 LEU A C 1
ATOM 689 O O . LEU A 1 90 ? 7.961 -2.368 11.675 1.00 91.12 90 LEU A O 1
ATOM 693 N N . THR A 1 91 ? 7.452 -0.491 10.549 1.00 89.75 91 THR A N 1
ATOM 694 C CA . THR A 1 91 ? 8.295 0.397 11.347 1.00 89.75 91 THR A CA 1
ATOM 695 C C . THR A 1 91 ? 7.435 1.454 12.018 1.00 89.75 91 THR A C 1
ATOM 697 O O . THR A 1 91 ? 6.657 2.155 11.372 1.00 89.75 91 THR A O 1
ATOM 700 N N . SER A 1 92 ? 7.572 1.570 13.340 1.00 85.19 92 SER A N 1
ATOM 701 C CA . SER A 1 92 ? 7.028 2.716 14.062 1.00 85.19 92 SER A CA 1
ATOM 702 C C . SER A 1 92 ? 7.929 3.911 13.781 1.00 85.19 92 SER A C 1
ATOM 704 O O . SER A 1 92 ? 9.112 3.876 14.119 1.00 85.19 92 SER A O 1
ATOM 706 N N . GLN A 1 93 ? 7.389 4.946 13.144 1.00 76.31 93 GLN A N 1
ATOM 707 C CA . GLN A 1 93 ? 8.100 6.209 12.961 1.00 76.31 93 GLN A CA 1
ATOM 708 C C . GLN A 1 93 ? 7.775 7.139 14.143 1.00 76.31 93 GLN A C 1
ATOM 710 O O . GLN A 1 93 ? 6.618 7.150 14.569 1.00 76.31 93 GLN A O 1
ATOM 715 N N . PRO A 1 94 ? 8.777 7.833 14.713 1.00 64.38 94 PRO A N 1
ATOM 716 C CA . PRO A 1 94 ? 8.571 8.808 15.783 1.00 64.38 94 PRO A CA 1
ATOM 717 C C . PRO A 1 94 ? 7.791 10.041 15.314 1.00 64.38 94 PRO A C 1
ATOM 719 O O . PRO A 1 94 ? 7.842 10.359 14.102 1.00 64.38 94 PRO A O 1
#

InterPro domains:
  IPR013320 Concanavalin A-like lectin/glucanase domain superfamily [SSF49899] (11-91)

Secondary structure (DSSP, 8-state):
-EEETTEEE-----PPPTT--SPEEEEEEETTTEEEEEEESSTTSS-EESS-TT---EEGGGS-GGG-S--------STT--------------

Organism: NCBI:txid1908235

Foldseek 3Di:
DDADPNDDDDPFDDDDDPPQDDKDWDWDDDPLFFIWIWMDSPVPPDTHTRDDPVDRRGGNPVPDPVCSVDDDDDDFDDPDTDDDDPDDDDDDDD

Sequence (94 aa):
MRRTKGQEDVLVETALPANSPPLRLRLQARQNTHFAFAYSTDNGRTWAPMAGADGPTVDGAYLPPWDRGIRVGVLAQGPAAVVDFDEFTLTSQP

Radius of gyration: 14.49 Å; chains: 1; bounding box: 37×34×38 Å